Protein AF-A0A7N2MKE9-F1 (afdb_monomer_lite)

InterPro domains:
  IPR026992 Non-haem dioxygenase, N-terminal domain [PF14226] (8-114)
  IPR027443 Isopenicillin N synthase-like superfamily [G3DSA:2.60.120.330] (3-174)
  IPR050295 Plant 2-oxoglutarate-dependent oxidoreductases [PTHR47991] (6-172)

Sequence (174 aa):
MLPLGKNIPVVDLGTHDQTDILRQILEASQEFGMFQVINHGVPSNLINEAMSVFKEFHALSAEDKAIETSKDPNKSCYMYTSTQSYATGKFHFWRDGLLHHCNPLEKYIQFWPEKPPKYRQVVAIYTAELRKVGFRILEFISQGLRVNPDHFKGELGENQTMLVNHHPPCPDQV

Organism: Quercus lobata (NCBI:txid97700)

Radius of gyration: 18.31 Å; chains: 1; bounding box: 48×38×43 Å

Foldseek 3Di:
DPDADPPAQEQEPQDPDLVVNLVSLVVRCVPPVDHHYPPLVQDPVLVVVQVVQLVQLVPDDPVLVQVLQVQDPVNQWHKDAQDPPVVPDPDGDQKIKTKHWQPPPVVTLVSGGCPVVCNSVSVNVVQVSVLVSVLVSQLSVCVVVVHDSCPCVPPNSRTDMDIRIDRPDDPDPD

pLDDT: mean 93.22, std 7.49, range [49.75, 98.62]

Structure (mmCIF, N/CA/C/O backbone):
data_AF-A0A7N2MKE9-F1
#
_entry.id   AF-A0A7N2MKE9-F1
#
loop_
_atom_site.group_PDB
_atom_site.id
_atom_site.type_symbol
_atom_site.label_atom_id
_atom_site.label_alt_id
_atom_site.label_comp_id
_atom_site.label_asym_id
_atom_site.label_entity_id
_atom_site.label_seq_id
_atom_site.pdbx_PDB_ins_code
_atom_site.Cartn_x
_atom_site.Cartn_y
_atom_site.Cartn_z
_atom_site.occupancy
_atom_site.B_iso_or_equiv
_atom_site.auth_seq_id
_atom_site.auth_comp_id
_atom_site.auth_asym_id
_atom_site.auth_atom_id
_atom_site.pdbx_PDB_model_num
ATOM 1 N N . MET A 1 1 ? -6.711 -13.486 0.047 1.00 53.03 1 MET A N 1
ATOM 2 C CA . MET A 1 1 ? -6.393 -13.033 1.419 1.00 53.03 1 MET A CA 1
ATOM 3 C C . MET A 1 1 ? -5.145 -13.752 1.893 1.00 53.03 1 MET A C 1
ATOM 5 O O . MET A 1 1 ? -4.968 -14.911 1.533 1.00 53.03 1 MET A O 1
ATOM 9 N N . LEU A 1 2 ? -4.280 -13.066 2.643 1.00 59.91 2 LEU A N 1
ATOM 10 C CA . LEU A 1 2 ? -3.187 -13.720 3.366 1.00 59.91 2 LEU A CA 1
ATOM 11 C C . LEU A 1 2 ? -3.782 -14.648 4.442 1.00 59.91 2 LEU A C 1
ATOM 13 O O . LEU A 1 2 ? -4.860 -14.342 4.956 1.00 59.91 2 LEU A O 1
ATOM 17 N N . PRO A 1 3 ? -3.134 -15.778 4.770 1.00 75.00 3 PRO A N 1
ATOM 18 C CA . PRO A 1 3 ? -3.601 -16.642 5.845 1.00 75.00 3 PRO A CA 1
ATOM 19 C C . PRO A 1 3 ? -3.556 -15.900 7.185 1.00 75.00 3 PRO A C 1
ATOM 21 O O . PRO A 1 3 ? -2.672 -15.067 7.417 1.00 75.00 3 PRO A O 1
ATOM 24 N N . LEU A 1 4 ? -4.498 -16.222 8.075 1.00 79.69 4 LEU A N 1
ATOM 25 C CA . LEU A 1 4 ? -4.481 -15.664 9.422 1.00 79.69 4 LEU A CA 1
ATOM 26 C C . LEU A 1 4 ? -3.234 -16.154 10.165 1.00 79.69 4 LEU A C 1
ATOM 28 O O . LEU A 1 4 ? -2.906 -17.344 10.143 1.00 79.69 4 LEU A O 1
ATOM 32 N N . GLY A 1 5 ? -2.511 -15.227 10.789 1.00 73.81 5 GLY A N 1
ATOM 33 C CA . GLY A 1 5 ? -1.322 -15.564 11.566 1.00 73.81 5 GLY A CA 1
ATOM 34 C C . GLY A 1 5 ? -1.741 -16.265 12.854 1.00 73.81 5 GLY A C 1
ATOM 35 O O . GLY A 1 5 ? -2.546 -15.718 13.595 1.00 73.81 5 GLY A O 1
ATOM 36 N N . LYS A 1 6 ? -1.183 -17.447 13.159 1.00 74.69 6 LYS A N 1
ATOM 37 C CA . LYS A 1 6 ? -1.596 -18.256 14.328 1.00 74.69 6 LYS A CA 1
ATOM 38 C C . LYS A 1 6 ? -1.508 -17.524 15.680 1.00 74.69 6 LYS A C 1
ATOM 40 O O . LYS A 1 6 ? -2.177 -17.948 16.609 1.00 74.69 6 LYS A O 1
ATOM 45 N N . ASN A 1 7 ? -0.735 -16.437 15.761 1.00 86.25 7 ASN A N 1
ATOM 46 C CA . ASN A 1 7 ? -0.512 -15.648 16.977 1.00 86.25 7 ASN A CA 1
ATOM 47 C C . ASN A 1 7 ? -0.648 -14.130 16.747 1.00 86.25 7 ASN A C 1
ATOM 49 O O . ASN A 1 7 ? -0.130 -13.356 17.543 1.00 86.25 7 ASN A O 1
ATOM 53 N N . ILE A 1 8 ? -1.251 -13.687 15.638 1.00 92.44 8 ILE A N 1
ATOM 54 C CA . ILE A 1 8 ? -1.461 -12.252 15.386 1.00 92.44 8 ILE A CA 1
ATOM 55 C C . ILE A 1 8 ? -2.932 -11.944 15.680 1.00 92.44 8 ILE A C 1
ATOM 57 O O . ILE A 1 8 ? -3.788 -12.629 15.113 1.00 92.44 8 ILE A O 1
ATOM 61 N N . PRO A 1 9 ? -3.248 -10.938 16.517 1.00 95.19 9 PRO A N 1
ATOM 62 C CA . PRO A 1 9 ? -4.629 -10.546 16.767 1.00 95.19 9 PRO A CA 1
ATOM 63 C C . PRO A 1 9 ? -5.366 -10.218 15.469 1.00 95.19 9 PRO A C 1
ATOM 65 O O . PRO A 1 9 ? -4.792 -9.640 14.542 1.00 95.19 9 PRO A O 1
ATOM 68 N N . VAL A 1 10 ? -6.647 -10.572 15.413 1.00 95.62 10 VAL A N 1
ATOM 69 C CA . VAL A 1 10 ? -7.517 -10.302 14.267 1.00 95.62 10 VAL A CA 1
ATOM 70 C C . VAL A 1 10 ? -8.626 -9.367 14.720 1.00 95.62 10 VAL A C 1
ATOM 72 O O . VAL A 1 10 ? -9.372 -9.709 15.630 1.00 95.62 10 VAL A O 1
ATOM 75 N N . VAL A 1 11 ? -8.726 -8.211 14.068 1.00 96.38 11 VAL A N 1
ATOM 76 C CA . VAL A 1 11 ? -9.784 -7.224 14.278 1.00 96.38 11 VAL A CA 1
ATOM 77 C C . VAL A 1 11 ? -10.858 -7.404 13.210 1.00 96.38 11 VAL A C 1
ATOM 79 O O . VAL A 1 11 ? -10.579 -7.295 12.012 1.00 96.38 11 VAL A O 1
ATOM 82 N N . ASP A 1 12 ? -12.095 -7.648 13.630 1.00 95.50 12 ASP A N 1
ATOM 83 C CA . ASP A 1 12 ? -13.246 -7.678 12.726 1.00 95.50 12 ASP A CA 1
ATOM 84 C C . ASP A 1 12 ? -13.876 -6.282 12.602 1.00 95.50 12 ASP A C 1
ATOM 86 O O . ASP A 1 12 ? -14.522 -5.801 13.526 1.00 95.50 12 ASP A O 1
ATOM 90 N N . LEU A 1 13 ? -13.716 -5.618 11.450 1.00 96.19 13 LEU A N 1
ATOM 91 C CA . LEU A 1 13 ? -14.344 -4.312 11.188 1.00 96.19 13 LEU A CA 1
ATOM 92 C C . LEU A 1 13 ? -15.781 -4.414 10.647 1.00 96.19 13 LEU A C 1
ATOM 94 O O . LEU A 1 13 ? -16.420 -3.387 10.402 1.00 96.19 13 LEU A O 1
ATOM 98 N N . GLY A 1 14 ? -16.293 -5.620 10.427 1.00 93.00 14 GLY A N 1
ATOM 99 C CA . GLY A 1 14 ? -17.649 -5.871 9.947 1.00 93.00 14 GLY A CA 1
ATOM 100 C C . GLY A 1 14 ? -18.697 -5.917 11.055 1.00 93.00 14 GLY A C 1
ATOM 101 O O . GLY A 1 14 ? -19.882 -5.792 10.752 1.00 93.00 14 GLY A O 1
ATOM 102 N N . THR A 1 15 ? -18.291 -6.073 12.321 1.00 87.31 15 THR A N 1
ATOM 103 C CA . THR A 1 15 ? -19.232 -6.067 13.451 1.00 87.31 15 THR A CA 1
ATOM 104 C C . THR A 1 15 ? -19.920 -4.707 13.608 1.00 87.31 15 THR A C 1
ATOM 106 O O . THR A 1 15 ? -19.360 -3.649 13.306 1.00 87.31 15 THR A O 1
ATOM 109 N N . HIS A 1 16 ? -21.161 -4.733 14.094 1.00 84.81 16 HIS A N 1
ATOM 110 C CA . HIS A 1 16 ? -21.922 -3.528 14.421 1.00 84.81 16 HIS A CA 1
ATOM 111 C C . HIS A 1 16 ? -21.599 -2.982 15.821 1.00 84.81 16 HIS A C 1
ATOM 113 O O . HIS A 1 16 ? -21.950 -1.841 16.120 1.00 84.81 16 HIS A O 1
ATOM 119 N N . ASP A 1 17 ? -20.915 -3.761 16.665 1.00 93.56 17 ASP A N 1
ATOM 120 C CA . ASP A 1 17 ? -20.511 -3.331 18.002 1.00 93.56 17 ASP A CA 1
ATOM 121 C C . ASP A 1 17 ? -19.209 -2.517 17.949 1.00 93.56 17 ASP A C 1
ATOM 123 O O . ASP A 1 17 ? -18.102 -3.054 17.901 1.00 93.56 17 ASP A O 1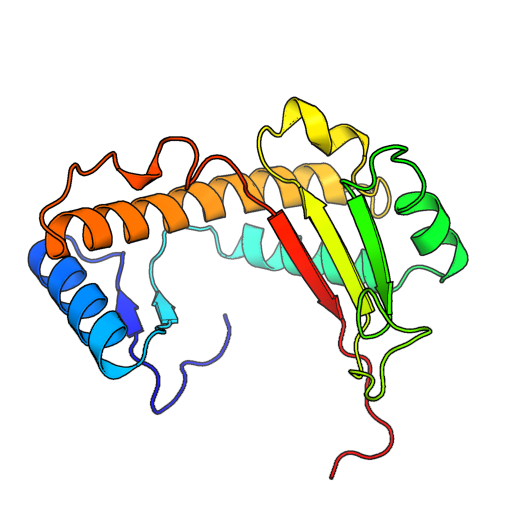
ATOM 127 N N . GLN A 1 18 ? -19.343 -1.190 17.976 1.00 93.38 18 GLN A N 1
ATOM 128 C CA . GLN A 1 18 ? -18.196 -0.280 17.990 1.00 93.38 18 GLN A CA 1
ATOM 129 C C . GLN A 1 18 ? -17.339 -0.401 19.255 1.00 93.38 18 GLN A C 1
ATOM 131 O O . GLN A 1 18 ? -16.142 -0.122 19.195 1.00 93.38 18 GLN A O 1
ATOM 136 N N . THR A 1 19 ? -17.921 -0.808 20.387 1.00 95.19 19 THR A N 1
ATOM 137 C CA . THR A 1 19 ? -17.179 -0.950 21.647 1.00 95.19 19 THR A CA 1
ATOM 138 C C . THR A 1 19 ? -16.272 -2.168 21.584 1.00 95.19 19 THR A C 1
ATOM 140 O O . THR A 1 19 ? -15.122 -2.099 22.018 1.00 95.19 19 THR A O 1
ATOM 143 N N . ASP A 1 20 ? -16.747 -3.254 20.977 1.00 95.25 20 ASP A N 1
ATOM 144 C CA . ASP A 1 20 ? -15.921 -4.436 20.757 1.00 95.25 20 ASP A CA 1
ATOM 145 C C . ASP A 1 20 ? -14.785 -4.171 19.754 1.00 95.25 20 ASP A C 1
ATOM 147 O O . ASP A 1 20 ? -13.642 -4.526 20.036 1.00 95.25 20 ASP A O 1
ATOM 151 N N . ILE A 1 21 ? -15.039 -3.453 18.648 1.00 96.56 21 ILE A N 1
ATOM 152 C CA . ILE A 1 21 ? -13.971 -3.045 17.709 1.00 96.56 21 ILE A CA 1
ATOM 153 C C . ILE A 1 21 ? -12.911 -2.206 18.423 1.00 96.56 21 ILE A C 1
ATOM 155 O O . ILE A 1 21 ? -11.714 -2.461 18.279 1.00 96.56 21 ILE A O 1
ATOM 159 N N . LEU A 1 22 ? -13.348 -1.203 19.192 1.00 96.69 22 LEU A N 1
ATOM 160 C CA . LEU A 1 22 ? -12.450 -0.343 19.955 1.00 96.69 22 LEU A CA 1
ATOM 161 C C . LEU A 1 22 ? -11.583 -1.180 20.900 1.00 96.69 22 LEU A C 1
ATOM 163 O O . LEU A 1 22 ? -10.363 -1.037 20.896 1.00 96.69 22 LEU A O 1
ATOM 167 N N . ARG A 1 23 ? -12.200 -2.085 21.667 1.00 96.44 23 ARG A N 1
ATOM 168 C CA . ARG A 1 23 ? -11.499 -2.982 22.589 1.00 96.44 23 ARG A CA 1
ATOM 169 C C . ARG A 1 23 ? -10.456 -3.838 21.860 1.00 96.44 23 ARG A C 1
ATOM 171 O O . ARG A 1 23 ? -9.297 -3.822 22.264 1.00 96.44 23 ARG A O 1
ATOM 178 N N . GLN A 1 24 ? -10.835 -4.503 20.765 1.00 96.12 24 GLN A N 1
ATOM 179 C CA . GLN A 1 24 ? -9.925 -5.334 19.965 1.00 96.12 24 GLN A CA 1
ATOM 180 C C . GLN A 1 24 ? -8.730 -4.530 19.428 1.00 96.12 24 GLN A C 1
ATOM 182 O O . GLN A 1 24 ? -7.589 -4.984 19.517 1.00 96.12 24 GLN A O 1
ATOM 187 N N . ILE A 1 25 ? -8.972 -3.324 18.894 1.00 97.12 25 ILE A N 1
ATOM 188 C CA . ILE A 1 25 ? -7.905 -2.453 18.379 1.00 97.12 25 ILE A CA 1
ATOM 189 C C . ILE A 1 25 ? -6.958 -2.035 19.505 1.00 97.12 25 ILE A C 1
ATOM 191 O O . ILE A 1 25 ? -5.744 -2.073 19.308 1.00 97.12 25 ILE A O 1
ATOM 195 N N . LEU A 1 26 ? -7.475 -1.637 20.671 1.00 96.25 26 LEU A N 1
ATOM 196 C CA . LEU A 1 26 ? -6.638 -1.165 21.776 1.00 96.25 26 LEU A CA 1
ATOM 197 C C . LEU A 1 26 ? -5.804 -2.283 22.393 1.00 96.25 26 LEU A C 1
ATOM 199 O O . LEU A 1 26 ? -4.603 -2.089 22.562 1.00 96.25 26 LEU A O 1
ATOM 203 N N . GLU A 1 27 ? -6.406 -3.440 22.672 1.00 95.62 27 GLU A N 1
ATOM 204 C CA . GLU A 1 27 ? -5.693 -4.611 23.199 1.00 95.62 27 GLU A CA 1
ATOM 205 C C . GLU A 1 27 ? -4.574 -5.032 22.236 1.00 95.62 27 GLU A C 1
ATOM 207 O O . GLU A 1 27 ? -3.405 -5.087 22.619 1.00 95.62 27 GLU A O 1
ATOM 212 N N . ALA A 1 28 ? -4.892 -5.209 20.949 1.00 96.44 28 ALA A N 1
ATOM 213 C CA . ALA A 1 28 ? -3.898 -5.607 19.959 1.00 96.44 28 ALA A CA 1
ATOM 214 C C . ALA A 1 28 ? -2.792 -4.556 19.759 1.00 96.44 28 ALA A C 1
ATOM 216 O O . ALA A 1 28 ? -1.619 -4.903 19.603 1.00 96.44 28 ALA A O 1
ATOM 217 N N . SER A 1 29 ? -3.140 -3.266 19.784 1.00 96.00 29 SER A N 1
ATOM 218 C CA . SER A 1 29 ? -2.157 -2.184 19.652 1.00 96.00 29 SER A CA 1
ATOM 219 C C . SER A 1 29 ? -1.210 -2.116 20.850 1.00 96.00 29 SER A C 1
ATOM 221 O O . SER A 1 29 ? -0.025 -1.863 20.660 1.00 96.00 29 SER A O 1
ATOM 223 N N . GLN A 1 30 ? -1.709 -2.342 22.069 1.00 94.38 30 GLN A N 1
ATOM 224 C CA . GLN A 1 30 ? -0.906 -2.277 23.293 1.00 94.38 30 GLN A CA 1
ATOM 225 C C . GLN A 1 30 ? -0.018 -3.509 23.477 1.00 94.38 30 GLN A C 1
ATOM 227 O O . GLN A 1 30 ? 1.135 -3.371 23.877 1.00 94.38 30 GLN A O 1
ATOM 232 N N . GLU A 1 31 ? -0.538 -4.701 23.183 1.00 94.12 31 GLU A N 1
ATOM 233 C CA . GLU A 1 31 ? 0.174 -5.956 23.441 1.00 94.12 31 GLU A CA 1
ATOM 234 C C . GLU A 1 31 ? 1.102 -6.369 22.292 1.00 94.12 31 GLU A C 1
ATOM 236 O O . GLU A 1 31 ? 2.196 -6.877 22.536 1.00 94.12 31 GLU A O 1
ATOM 241 N N . PHE A 1 32 ? 0.689 -6.142 21.039 1.00 94.12 32 PHE A N 1
ATOM 242 C CA . PHE A 1 32 ? 1.416 -6.616 19.853 1.00 94.12 32 PHE A CA 1
ATOM 243 C C . PHE A 1 32 ? 1.998 -5.487 19.002 1.00 94.12 32 PHE A C 1
ATOM 245 O O . PHE A 1 32 ? 2.947 -5.716 18.253 1.00 94.12 32 PHE A O 1
ATOM 252 N N . GLY A 1 33 ? 1.412 -4.287 19.046 1.00 93.44 33 GLY A N 1
ATOM 253 C CA . GLY A 1 33 ? 1.755 -3.191 18.132 1.00 93.44 33 GLY A CA 1
ATOM 254 C C . GLY A 1 33 ? 1.357 -3.444 16.669 1.00 93.44 33 GLY A C 1
ATOM 255 O O . GLY A 1 33 ? 1.670 -2.634 15.798 1.00 93.44 33 GLY A O 1
ATOM 256 N N . MET A 1 34 ? 0.674 -4.559 16.380 1.00 94.12 34 MET A N 1
ATOM 257 C CA . MET A 1 34 ? 0.163 -4.922 15.059 1.00 94.12 34 MET A CA 1
ATOM 258 C C . MET A 1 34 ? -1.024 -5.885 15.159 1.00 94.12 34 MET A C 1
ATOM 260 O O . MET A 1 34 ? -1.146 -6.648 16.115 1.00 94.12 34 MET A O 1
ATOM 264 N N . PHE A 1 35 ? -1.870 -5.894 14.133 1.00 96.06 35 PHE A N 1
ATOM 265 C CA . PHE A 1 35 ? -3.004 -6.809 14.008 1.00 96.06 35 PHE A CA 1
ATOM 266 C C . PHE A 1 35 ? -3.377 -7.020 12.540 1.00 96.06 35 PHE A C 1
ATOM 268 O O . PHE A 1 35 ? -3.033 -6.224 11.665 1.00 96.06 35 PHE A O 1
ATOM 275 N N . GLN A 1 36 ? -4.087 -8.110 12.267 1.00 96.06 36 GLN A N 1
ATOM 276 C CA . GLN A 1 36 ? -4.760 -8.346 10.995 1.00 96.06 36 GLN A CA 1
ATOM 277 C C . GLN A 1 36 ? -6.179 -7.789 11.055 1.00 96.06 36 GLN A C 1
ATOM 279 O O . GLN A 1 36 ? -6.769 -7.691 12.126 1.00 96.06 36 GLN A O 1
ATOM 284 N N . VAL A 1 37 ? -6.739 -7.443 9.899 1.00 96.06 37 VAL A N 1
ATOM 285 C CA . VAL A 1 37 ? -8.100 -6.916 9.809 1.00 96.06 37 VAL A CA 1
ATOM 286 C C . VAL A 1 37 ? -8.909 -7.757 8.834 1.00 96.06 37 VAL A C 1
ATOM 288 O O . VAL A 1 37 ? -8.450 -8.026 7.724 1.00 96.06 37 VAL A O 1
ATOM 291 N N . ILE A 1 38 ? -10.121 -8.136 9.231 1.00 96.31 38 ILE A N 1
ATOM 292 C CA . ILE A 1 38 ? -11.110 -8.807 8.378 1.00 96.31 38 ILE A CA 1
ATOM 293 C C . ILE A 1 38 ? -12.368 -7.947 8.243 1.00 96.31 38 ILE A C 1
ATOM 295 O O . ILE A 1 38 ? -12.563 -6.990 8.993 1.00 96.31 38 ILE A O 1
ATOM 299 N N . ASN A 1 39 ? -13.197 -8.256 7.240 1.00 96.25 39 ASN A N 1
ATOM 300 C CA . ASN A 1 39 ? -14.440 -7.530 6.945 1.00 96.25 39 ASN A CA 1
ATOM 301 C C . ASN A 1 39 ? -14.251 -5.997 6.867 1.00 96.25 39 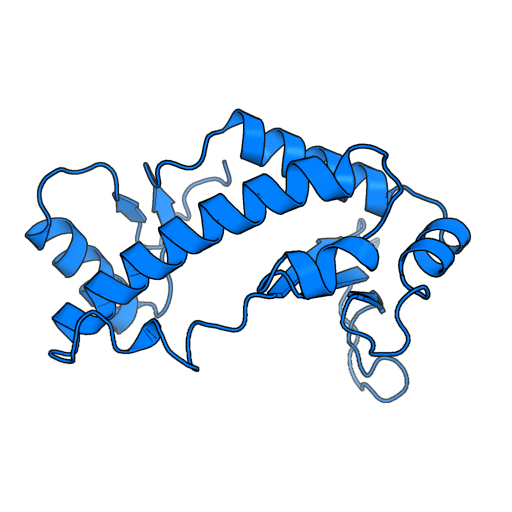ASN A C 1
ATOM 303 O O . ASN A 1 39 ? -15.124 -5.212 7.224 1.00 96.25 39 ASN A O 1
ATOM 307 N N . HIS A 1 40 ? -13.093 -5.558 6.362 1.00 96.38 40 HIS A N 1
ATOM 308 C CA . HIS A 1 40 ? -12.696 -4.148 6.257 1.00 96.38 40 HIS A CA 1
ATOM 309 C C . HIS A 1 40 ? -13.442 -3.368 5.160 1.00 96.38 40 HIS A C 1
ATOM 311 O O . HIS A 1 40 ? -13.257 -2.163 5.035 1.00 96.38 40 HIS A O 1
ATOM 317 N N . GLY A 1 41 ? -14.268 -4.034 4.347 1.00 96.50 41 GLY A N 1
ATOM 318 C CA . GLY A 1 41 ? -15.099 -3.400 3.315 1.00 96.50 41 GLY A CA 1
ATOM 319 C C . GLY A 1 41 ? -14.410 -3.145 1.968 1.00 96.50 41 GLY A C 1
ATOM 320 O O . GLY A 1 41 ? -15.072 -2.719 1.029 1.00 96.50 41 GLY A O 1
ATOM 321 N N . VAL A 1 42 ? -13.115 -3.457 1.829 1.00 97.81 42 VAL A N 1
ATOM 322 C CA . VAL A 1 42 ? -12.410 -3.347 0.535 1.00 97.81 42 VAL A CA 1
ATOM 323 C C . VAL A 1 42 ? -12.792 -4.550 -0.337 1.00 97.81 42 VAL A C 1
ATOM 325 O O . VAL A 1 42 ? -12.588 -5.688 0.103 1.00 97.81 42 VAL A O 1
ATOM 328 N N . PRO A 1 43 ? -13.308 -4.347 -1.564 1.00 97.88 43 PRO A N 1
ATOM 329 C CA . PRO A 1 43 ? -13.732 -5.447 -2.422 1.00 97.88 43 PRO A CA 1
ATOM 330 C C . PRO A 1 43 ? -12.589 -6.416 -2.754 1.00 97.88 43 PRO A C 1
ATOM 332 O O . PRO A 1 43 ? -11.495 -6.011 -3.149 1.00 97.88 43 PRO A O 1
ATOM 335 N N . SER A 1 44 ? -12.844 -7.722 -2.638 1.00 96.81 44 SER A N 1
ATOM 336 C CA . SER A 1 44 ? -11.817 -8.747 -2.890 1.00 96.81 44 SER A CA 1
ATOM 337 C C . SER A 1 44 ? -11.343 -8.776 -4.347 1.00 96.81 44 SER A C 1
ATOM 339 O O . SER A 1 44 ? -10.171 -9.048 -4.601 1.00 96.81 44 SER A O 1
ATOM 341 N N . ASN A 1 45 ? -12.220 -8.466 -5.307 1.00 98.06 45 ASN A N 1
ATOM 342 C CA . ASN A 1 45 ? -11.842 -8.338 -6.716 1.00 98.06 45 ASN A CA 1
ATOM 343 C C . ASN A 1 45 ? -10.856 -7.181 -6.930 1.00 98.06 45 ASN A C 1
ATOM 345 O O . ASN A 1 45 ? -9.855 -7.376 -7.607 1.00 98.06 45 ASN A O 1
ATOM 349 N N . LEU A 1 46 ? -11.072 -6.032 -6.281 1.00 98.62 46 LEU A N 1
ATOM 350 C CA . LEU A 1 46 ? -10.167 -4.885 -6.356 1.00 98.62 46 LEU A CA 1
ATOM 351 C C . LEU A 1 46 ? -8.783 -5.216 -5.782 1.00 98.62 46 LEU A C 1
ATOM 353 O O . LEU A 1 46 ? -7.772 -4.866 -6.385 1.00 98.62 46 LEU A O 1
ATOM 357 N N . ILE A 1 47 ? -8.726 -5.935 -4.654 1.00 98.19 47 ILE A N 1
ATOM 358 C CA . ILE A 1 47 ? -7.457 -6.417 -4.082 1.00 98.19 47 ILE A CA 1
ATOM 359 C C . ILE A 1 47 ? -6.734 -7.323 -5.084 1.00 98.19 47 ILE A C 1
ATOM 361 O O . ILE A 1 47 ? -5.540 -7.155 -5.324 1.00 98.19 47 ILE A O 1
ATOM 365 N N . ASN A 1 48 ? -7.446 -8.276 -5.689 1.00 98.19 48 ASN A N 1
ATOM 366 C CA . ASN A 1 48 ? -6.857 -9.198 -6.659 1.00 98.19 48 ASN A CA 1
ATOM 367 C C . ASN A 1 48 ? -6.360 -8.472 -7.919 1.00 98.19 48 ASN A C 1
ATOM 369 O O . ASN A 1 48 ? -5.268 -8.772 -8.399 1.00 98.19 48 ASN A O 1
ATOM 373 N N . GLU A 1 49 ? -7.121 -7.501 -8.426 1.00 98.38 49 GLU A N 1
ATOM 374 C CA . GLU A 1 49 ? -6.731 -6.670 -9.568 1.00 98.38 49 GLU A CA 1
ATOM 375 C C . GLU A 1 49 ? -5.495 -5.823 -9.251 1.00 98.38 49 GLU A C 1
ATOM 377 O O . GLU A 1 49 ? -4.548 -5.827 -10.037 1.00 98.38 49 GLU A O 1
ATOM 382 N N . ALA A 1 50 ? -5.451 -5.168 -8.084 1.00 98.44 50 ALA A N 1
ATOM 383 C CA . ALA A 1 50 ? -4.288 -4.404 -7.631 1.00 98.44 50 ALA A CA 1
ATOM 384 C C . ALA A 1 50 ? -3.039 -5.296 -7.555 1.00 98.44 50 ALA A C 1
ATOM 386 O O . ALA A 1 50 ? -1.990 -4.971 -8.110 1.00 98.44 50 ALA A O 1
ATOM 387 N N . MET A 1 51 ? -3.168 -6.482 -6.954 1.00 98.12 51 MET A N 1
ATOM 388 C CA . MET A 1 51 ? -2.078 -7.457 -6.903 1.00 98.12 51 MET A CA 1
ATOM 389 C C . MET A 1 51 ? -1.647 -7.946 -8.293 1.00 98.12 51 MET A C 1
ATOM 391 O O . MET A 1 51 ? -0.460 -8.209 -8.485 1.00 98.12 51 MET A O 1
ATOM 395 N N . SER A 1 52 ? -2.567 -8.072 -9.257 1.00 98.31 52 SER A N 1
ATOM 396 C CA . SER A 1 52 ? -2.231 -8.428 -10.645 1.00 98.31 52 SER A CA 1
ATOM 397 C C . SER A 1 52 ? -1.397 -7.337 -11.303 1.00 98.31 52 SER A C 1
ATOM 399 O O . SER A 1 52 ? -0.297 -7.620 -11.772 1.00 98.31 52 SER A O 1
ATOM 401 N N . VAL A 1 53 ? -1.852 -6.080 -11.256 1.00 98.50 53 VAL A N 1
ATOM 402 C CA . VAL A 1 53 ? -1.138 -4.979 -11.923 1.00 98.50 53 VAL A CA 1
ATOM 403 C C . VAL A 1 53 ? 0.238 -4.723 -11.309 1.00 98.50 53 VAL A C 1
ATOM 405 O O . VAL A 1 53 ? 1.176 -4.395 -12.033 1.00 98.50 53 VAL A O 1
ATOM 408 N N . PHE A 1 54 ? 0.406 -4.942 -9.999 1.00 98.25 54 PHE A N 1
ATOM 409 C CA . PHE A 1 54 ? 1.720 -4.901 -9.356 1.00 98.25 54 PHE A CA 1
ATOM 410 C C . PHE A 1 54 ? 2.650 -6.003 -9.876 1.00 98.25 54 PHE A C 1
ATOM 412 O O . PHE A 1 54 ? 3.808 -5.733 -10.193 1.00 98.25 54 PHE A O 1
ATOM 419 N N . LYS A 1 55 ? 2.156 -7.241 -10.008 1.00 97.81 55 LYS A N 1
ATOM 420 C CA . LYS A 1 55 ? 2.942 -8.353 -10.567 1.00 97.81 55 LYS A CA 1
ATOM 421 C C . LYS A 1 55 ? 3.326 -8.097 -12.021 1.00 97.81 55 LYS A C 1
ATOM 423 O O . LYS A 1 55 ? 4.482 -8.29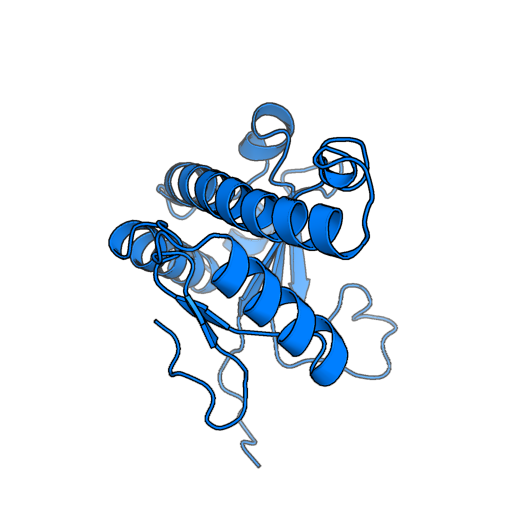3 -12.379 1.00 97.81 55 LYS A O 1
ATOM 428 N N . GLU A 1 56 ? 2.380 -7.633 -12.833 1.00 98.38 56 GLU A N 1
ATOM 429 C CA . GLU A 1 56 ? 2.609 -7.271 -14.235 1.00 98.38 56 GLU A CA 1
ATOM 430 C C . GLU A 1 56 ? 3.673 -6.178 -14.361 1.00 98.38 56 GLU A C 1
ATOM 432 O O . GLU A 1 56 ? 4.587 -6.312 -15.169 1.00 98.38 56 GLU A O 1
ATOM 437 N N . PHE A 1 57 ? 3.612 -5.140 -13.520 1.00 98.31 57 PHE A N 1
ATOM 438 C CA . PHE A 1 57 ? 4.637 -4.101 -13.477 1.00 98.31 57 PHE A CA 1
ATOM 439 C C . PHE A 1 57 ? 6.023 -4.668 -13.135 1.00 98.31 57 PHE A C 1
ATOM 441 O O . PHE A 1 57 ? 6.997 -4.385 -13.829 1.00 98.31 57 PHE A O 1
ATOM 448 N N . HIS A 1 58 ? 6.137 -5.501 -12.097 1.00 97.38 58 HIS A N 1
ATOM 449 C CA . HIS A 1 58 ? 7.432 -6.074 -11.712 1.00 97.38 58 HIS A CA 1
ATOM 450 C C . HIS A 1 58 ? 7.993 -7.072 -12.740 1.00 97.38 58 HIS A C 1
ATOM 452 O O . HIS A 1 58 ? 9.218 -7.220 -12.815 1.00 97.38 58 HIS A O 1
ATOM 458 N N . ALA A 1 59 ? 7.124 -7.685 -13.551 1.00 97.19 59 ALA A N 1
ATOM 459 C CA . ALA A 1 59 ? 7.478 -8.562 -14.666 1.00 97.19 59 ALA A CA 1
ATOM 460 C C . ALA A 1 59 ? 7.949 -7.816 -15.929 1.00 97.19 59 ALA A C 1
ATOM 462 O O . ALA A 1 59 ? 8.469 -8.454 -16.845 1.00 97.19 59 ALA A O 1
ATOM 463 N N . LEU A 1 60 ? 7.796 -6.487 -15.992 1.00 97.94 60 LEU A N 1
ATOM 464 C CA . LEU A 1 60 ? 8.377 -5.682 -17.065 1.00 97.94 60 LEU A CA 1
ATOM 465 C C . LEU A 1 60 ? 9.909 -5.793 -17.078 1.00 97.94 60 LEU A C 1
ATOM 467 O O . LEU A 1 60 ? 10.556 -6.093 -16.064 1.00 97.94 60 LEU A O 1
ATOM 471 N N . SER A 1 61 ? 10.494 -5.489 -18.239 1.00 97.25 61 SER A N 1
ATOM 472 C CA . SER A 1 61 ? 11.943 -5.378 -18.392 1.00 97.25 61 SER A CA 1
ATOM 473 C C . SER A 1 61 ? 12.515 -4.323 -17.432 1.00 97.25 61 SER A C 1
ATOM 475 O O . SER A 1 61 ? 11.819 -3.403 -16.997 1.00 97.25 61 SER A O 1
ATOM 477 N N . ALA A 1 62 ? 13.795 -4.445 -17.073 1.00 95.25 62 ALA A N 1
ATOM 478 C CA . ALA A 1 62 ? 14.451 -3.434 -16.240 1.00 95.25 62 ALA A CA 1
ATOM 479 C C . ALA A 1 62 ? 14.422 -2.041 -16.899 1.00 95.25 62 ALA A C 1
ATOM 481 O O . ALA A 1 62 ? 14.234 -1.045 -16.205 1.00 95.25 62 ALA A O 1
ATOM 482 N N . GLU A 1 63 ? 14.544 -1.987 -18.229 1.00 96.81 63 GLU A N 1
ATOM 483 C CA . GLU A 1 63 ? 14.467 -0.758 -19.021 1.00 96.81 63 GLU A CA 1
ATOM 484 C C . GLU A 1 63 ? 13.077 -0.115 -18.943 1.00 96.81 63 GLU A C 1
ATOM 486 O O . GLU A 1 63 ? 12.967 1.058 -18.593 1.00 96.81 63 GLU A O 1
ATOM 491 N N . ASP A 1 64 ? 12.007 -0.884 -19.167 1.00 97.25 64 ASP A N 1
ATOM 492 C CA . ASP A 1 64 ? 10.638 -0.372 -19.044 1.00 97.25 64 ASP A CA 1
ATOM 493 C C . ASP A 1 64 ? 10.349 0.113 -17.618 1.00 97.25 64 ASP A C 1
ATOM 495 O O . ASP A 1 64 ? 9.782 1.189 -17.437 1.00 97.25 64 ASP A O 1
ATOM 499 N N . LYS A 1 65 ? 10.773 -0.635 -16.588 1.00 96.81 65 LYS A N 1
ATOM 500 C CA . LYS A 1 65 ? 10.605 -0.205 -15.189 1.00 96.81 65 LYS A CA 1
ATOM 501 C C . LYS A 1 65 ? 11.335 1.106 -14.912 1.00 96.81 65 LYS A C 1
ATOM 503 O O . LYS A 1 65 ? 10.781 1.967 -14.230 1.00 96.81 65 LYS A O 1
ATOM 508 N N . ALA A 1 66 ? 12.543 1.283 -15.446 1.00 95.00 66 ALA A N 1
ATOM 509 C CA . ALA A 1 66 ? 13.292 2.526 -15.306 1.00 95.00 66 ALA A CA 1
ATOM 510 C C . ALA A 1 66 ? 12.567 3.696 -15.988 1.00 95.00 66 ALA A C 1
ATOM 512 O O . ALA A 1 66 ? 12.361 4.725 -15.349 1.00 95.00 66 ALA A O 1
ATOM 513 N N . ILE A 1 67 ? 12.095 3.512 -17.227 1.00 96.00 67 ILE A N 1
ATOM 514 C CA . ILE A 1 67 ? 11.332 4.527 -17.974 1.00 96.00 67 ILE A CA 1
ATOM 515 C C . ILE A 1 67 ? 10.065 4.935 -17.215 1.00 96.00 67 ILE A C 1
ATOM 517 O O . ILE A 1 67 ? 9.768 6.121 -17.093 1.00 96.00 67 ILE A O 1
ATOM 521 N N . GLU A 1 68 ? 9.314 3.970 -16.682 1.00 96.06 68 GLU A N 1
ATOM 522 C CA . GLU A 1 68 ? 8.069 4.234 -15.952 1.00 96.06 68 GLU A CA 1
ATOM 523 C C . GLU A 1 68 ? 8.286 4.927 -14.600 1.00 96.06 68 GLU A C 1
ATOM 525 O O . GLU A 1 68 ? 7.363 5.551 -14.081 1.00 96.06 68 GLU A O 1
ATOM 530 N N . THR A 1 69 ? 9.494 4.853 -14.036 1.00 93.94 69 THR A N 1
ATOM 531 C CA . THR A 1 69 ? 9.801 5.373 -12.692 1.00 93.94 69 THR A CA 1
ATOM 532 C C . THR A 1 69 ? 10.773 6.551 -12.682 1.00 93.94 69 THR A C 1
ATOM 534 O O . THR A 1 69 ? 11.084 7.073 -11.615 1.00 93.94 69 THR A O 1
ATOM 537 N N . SER A 1 70 ? 11.215 7.022 -13.852 1.00 93.12 70 SER A N 1
ATOM 538 C CA . SER A 1 70 ? 12.077 8.202 -14.003 1.00 93.12 70 SER A CA 1
ATOM 539 C C . SER A 1 70 ? 11.339 9.458 -14.483 1.00 93.12 70 SER A C 1
ATOM 541 O O . SER A 1 70 ? 11.973 10.483 -14.719 1.00 93.12 70 SER A O 1
ATOM 543 N N . LYS A 1 71 ? 10.013 9.386 -14.668 1.00 90.94 71 LYS A N 1
ATOM 544 C CA . LYS A 1 71 ? 9.182 10.476 -15.221 1.00 90.94 71 LYS A CA 1
ATOM 545 C C . LYS A 1 71 ? 9.045 11.674 -14.274 1.00 90.94 71 LYS A C 1
ATOM 547 O O . LYS A 1 71 ? 8.710 12.769 -14.717 1.00 90.94 71 LYS A O 1
ATOM 552 N N . ASP A 1 72 ? 9.269 11.467 -12.979 1.00 91.81 72 ASP A N 1
ATOM 553 C CA . ASP A 1 72 ? 9.004 12.466 -11.950 1.00 91.81 72 ASP A CA 1
ATOM 554 C C . ASP A 1 72 ? 10.269 13.220 -11.508 1.00 91.81 72 ASP A C 1
ATOM 556 O O . ASP A 1 72 ? 11.131 12.636 -10.840 1.00 91.81 72 ASP A O 1
ATOM 560 N N . PRO A 1 73 ? 10.371 14.534 -11.778 1.00 89.69 73 PRO A N 1
ATOM 561 C CA . PRO A 1 73 ? 11.509 15.334 -11.332 1.00 89.69 73 PRO A CA 1
ATOM 562 C C . PRO A 1 73 ? 11.599 15.459 -9.802 1.00 89.69 73 PRO A C 1
ATOM 564 O O . PRO A 1 73 ? 12.682 15.699 -9.273 1.00 89.69 73 PRO A O 1
ATOM 567 N N . ASN A 1 74 ? 10.489 15.276 -9.079 1.00 92.38 74 ASN A N 1
ATOM 568 C CA . ASN A 1 74 ? 10.417 15.427 -7.625 1.00 92.38 74 ASN A CA 1
ATOM 569 C C . ASN A 1 74 ? 10.591 14.106 -6.866 1.00 92.38 74 ASN A C 1
ATOM 571 O O . ASN A 1 74 ? 10.541 14.109 -5.636 1.00 92.38 74 ASN A O 1
ATOM 575 N N . LYS A 1 75 ? 10.780 12.981 -7.573 1.00 92.19 75 LYS A N 1
ATOM 576 C CA . LYS A 1 75 ? 10.925 11.640 -6.979 1.00 92.19 75 LYS A CA 1
ATOM 577 C C . LYS A 1 75 ? 9.793 11.281 -6.001 1.00 92.19 75 LYS A C 1
ATOM 579 O O . LYS A 1 75 ? 10.024 10.640 -4.980 1.00 92.19 75 LYS A O 1
ATOM 584 N N . SER A 1 76 ? 8.561 11.676 -6.309 1.00 94.88 76 SER A N 1
ATOM 585 C CA . SER A 1 76 ? 7.351 11.199 -5.629 1.00 94.88 76 SER A CA 1
ATOM 586 C C . SER A 1 76 ? 6.873 9.842 -6.153 1.00 94.88 76 SER A C 1
ATOM 588 O O . SER A 1 76 ? 6.058 9.205 -5.494 1.00 94.88 76 SER A O 1
ATOM 590 N N . CYS A 1 77 ? 7.400 9.381 -7.293 1.00 97.00 77 CYS A N 1
ATOM 591 C CA . CYS A 1 77 ? 7.307 8.011 -7.793 1.00 97.00 77 CYS A CA 1
ATOM 592 C C . CYS A 1 77 ? 8.691 7.550 -8.269 1.00 97.00 77 CYS A C 1
ATOM 594 O O . CYS A 1 77 ? 9.287 8.206 -9.120 1.00 97.00 77 CYS A O 1
ATOM 596 N N . TYR A 1 78 ? 9.222 6.465 -7.704 1.00 96.00 78 TYR A N 1
ATOM 597 C CA . TYR A 1 78 ? 10.526 5.912 -8.083 1.00 96.00 78 TYR A CA 1
ATOM 598 C C . TYR A 1 78 ? 10.668 4.444 -7.667 1.00 96.00 78 TYR A C 1
ATOM 600 O O . TYR A 1 78 ? 9.943 3.943 -6.803 1.00 96.00 78 TYR A O 1
ATOM 608 N N . MET A 1 79 ? 11.645 3.758 -8.262 1.00 95.25 79 MET A N 1
ATOM 609 C CA . MET A 1 79 ? 12.036 2.398 -7.894 1.00 95.25 79 MET A CA 1
ATOM 610 C C . MET A 1 79 ? 13.433 2.368 -7.268 1.00 95.25 79 MET A C 1
ATOM 612 O O . MET A 1 79 ? 14.293 3.189 -7.587 1.00 95.25 79 MET A O 1
ATOM 616 N N . TYR A 1 80 ? 13.664 1.404 -6.379 1.00 93.88 80 TYR A N 1
ATOM 617 C CA . TYR A 1 80 ? 14.983 1.081 -5.841 1.00 93.88 80 TYR A CA 1
ATOM 618 C C . TYR A 1 80 ? 15.119 -0.423 -5.577 1.00 93.88 80 TYR A C 1
ATOM 620 O O . TYR A 1 80 ? 14.142 -1.101 -5.257 1.00 93.88 80 TYR A O 1
ATOM 628 N N . THR A 1 81 ? 16.347 -0.933 -5.653 1.00 93.38 81 THR A N 1
ATOM 629 C CA . THR A 1 81 ? 16.683 -2.316 -5.284 1.00 93.38 81 THR A CA 1
ATOM 630 C C . THR A 1 81 ? 17.204 -2.355 -3.855 1.00 93.38 81 THR A C 1
ATOM 632 O O . THR A 1 81 ? 18.014 -1.522 -3.452 1.00 93.38 81 THR A O 1
ATOM 635 N N . SER A 1 82 ? 16.754 -3.341 -3.080 1.00 92.62 82 SER A N 1
ATOM 636 C CA . SER A 1 82 ? 17.067 -3.552 -1.666 1.00 92.62 82 SER A CA 1
ATOM 637 C C . SER A 1 82 ? 16.628 -2.390 -0.759 1.00 92.62 82 SER A C 1
ATOM 639 O O . SER A 1 82 ? 15.601 -2.476 -0.080 1.00 92.62 82 SER A O 1
ATOM 641 N N . THR A 1 83 ? 17.389 -1.293 -0.753 1.00 89.69 83 THR A N 1
ATOM 642 C CA . THR A 1 83 ? 17.187 -0.090 0.061 1.00 89.69 83 THR A CA 1
ATOM 643 C C . THR A 1 83 ? 17.457 1.147 -0.788 1.00 89.69 83 THR A C 1
ATOM 645 O O . THR A 1 83 ? 18.173 1.090 -1.784 1.00 89.69 83 THR A O 1
ATOM 648 N N . GLN A 1 84 ? 16.941 2.302 -0.364 1.00 85.50 84 GLN A N 1
ATOM 649 C CA . GLN A 1 84 ? 17.233 3.575 -1.037 1.00 85.50 84 GLN A CA 1
ATOM 650 C C . GLN A 1 84 ? 18.727 3.947 -0.983 1.00 85.50 84 GLN A C 1
ATOM 652 O O . GLN A 1 84 ? 19.206 4.727 -1.800 1.00 85.50 84 GLN A O 1
ATOM 657 N N . SER A 1 85 ? 19.475 3.370 -0.040 1.00 87.75 85 SER A N 1
ATOM 658 C CA . SER A 1 85 ? 20.906 3.605 0.163 1.00 87.75 85 SER A CA 1
ATOM 659 C C . SER A 1 85 ? 21.756 2.424 -0.307 1.00 87.75 85 SER A C 1
ATOM 661 O O . SER A 1 85 ? 22.772 2.125 0.313 1.00 87.75 85 SER A O 1
ATOM 663 N N . TYR A 1 86 ? 21.352 1.735 -1.381 1.00 88.69 86 TYR A N 1
ATOM 664 C CA . TYR A 1 86 ? 22.041 0.536 -1.874 1.00 88.69 86 TYR A CA 1
ATOM 665 C C . TYR A 1 86 ? 23.563 0.719 -1.984 1.00 88.69 86 TYR A C 1
ATOM 667 O O . TYR A 1 86 ? 24.313 -0.089 -1.457 1.00 88.69 86 TYR A O 1
ATOM 675 N N . ALA A 1 87 ? 24.027 1.822 -2.579 1.00 88.31 87 ALA A N 1
ATOM 676 C CA . ALA A 1 87 ? 25.454 2.057 -2.821 1.00 88.31 87 ALA A CA 1
ATOM 677 C C . ALA A 1 87 ? 26.311 2.212 -1.548 1.00 88.31 87 ALA A C 1
ATOM 679 O O . ALA A 1 87 ? 27.520 2.008 -1.601 1.00 88.31 87 ALA A O 1
ATOM 680 N N . THR A 1 88 ? 25.715 2.599 -0.418 1.00 91.69 88 THR A N 1
ATOM 681 C CA . THR A 1 88 ? 26.433 2.865 0.843 1.00 91.69 88 THR A CA 1
ATOM 682 C C . THR A 1 88 ? 26.026 1.922 1.975 1.00 91.69 88 THR A C 1
ATOM 684 O O . THR A 1 88 ? 26.596 1.970 3.067 1.00 91.69 88 THR A O 1
ATOM 687 N N . GLY A 1 89 ? 25.031 1.067 1.736 1.00 87.12 89 GLY A N 1
ATOM 688 C CA . GLY A 1 89 ? 24.483 0.151 2.722 1.00 87.12 89 GLY A CA 1
ATOM 689 C C . GLY A 1 89 ? 25.426 -1.014 3.008 1.00 87.12 89 GLY A C 1
ATOM 690 O O . GLY A 1 89 ? 25.956 -1.633 2.095 1.00 87.12 89 GLY A O 1
ATOM 691 N N . LYS A 1 90 ? 25.587 -1.355 4.292 1.00 91.31 90 LYS A N 1
ATOM 692 C CA . LYS A 1 90 ? 26.334 -2.554 4.720 1.00 91.31 90 LYS A CA 1
ATOM 693 C C . LYS A 1 90 ? 25.582 -3.864 4.468 1.00 91.31 90 LYS A C 1
ATOM 695 O O . LYS A 1 90 ? 26.201 -4.918 4.420 1.00 91.31 90 LYS A O 1
ATOM 700 N N . PHE A 1 91 ? 24.257 -3.793 4.363 1.00 88.81 91 PHE A N 1
ATOM 701 C CA . PHE A 1 91 ? 23.374 -4.938 4.171 1.00 88.81 91 PHE A CA 1
ATOM 702 C C . PHE A 1 91 ? 22.383 -4.639 3.053 1.00 88.81 91 PHE A C 1
ATOM 704 O O . PHE A 1 91 ? 21.929 -3.498 2.907 1.00 88.81 91 PHE A O 1
ATOM 711 N N . HIS A 1 92 ? 22.028 -5.679 2.301 1.00 91.50 92 HIS A N 1
ATOM 712 C CA . HIS A 1 92 ? 21.070 -5.588 1.210 1.00 91.50 92 HIS A CA 1
ATOM 713 C C . HIS A 1 92 ? 19.907 -6.553 1.429 1.00 91.50 92 HIS A C 1
ATOM 715 O O . HIS A 1 92 ? 20.104 -7.706 1.804 1.00 91.50 92 HIS A O 1
ATOM 721 N N . PHE A 1 93 ? 18.690 -6.071 1.197 1.00 91.88 93 PHE A N 1
ATOM 722 C CA . PHE A 1 93 ? 17.488 -6.894 1.228 1.00 91.88 93 PHE A CA 1
ATOM 723 C C . PHE A 1 93 ? 17.251 -7.536 -0.135 1.00 91.88 93 PHE A C 1
ATOM 725 O O . PHE A 1 93 ? 17.379 -6.882 -1.168 1.00 91.88 93 PHE A O 1
ATOM 732 N N . TRP A 1 94 ? 16.815 -8.793 -0.140 1.00 94.31 94 TRP A N 1
ATOM 733 C CA . TRP A 1 94 ? 16.433 -9.499 -1.362 1.00 94.31 94 TRP A CA 1
ATOM 734 C C . TRP A 1 94 ? 15.045 -9.052 -1.849 1.00 94.31 94 TRP A C 1
ATOM 736 O O . TRP A 1 94 ? 14.037 -9.741 -1.661 1.00 94.31 94 TRP A O 1
ATOM 746 N N . ARG A 1 95 ? 14.973 -7.824 -2.378 1.00 94.88 95 ARG A N 1
ATOM 747 C CA . ARG A 1 95 ? 13.742 -7.216 -2.893 1.00 94.88 95 ARG A CA 1
ATOM 748 C C . ARG A 1 95 ? 14.005 -6.063 -3.857 1.00 94.88 95 ARG A C 1
ATOM 750 O O . ARG A 1 95 ? 15.011 -5.374 -3.723 1.00 94.88 95 ARG A O 1
ATOM 757 N N . ASP A 1 96 ? 13.017 -5.760 -4.685 1.00 95.75 96 ASP A N 1
ATOM 758 C CA . ASP A 1 96 ? 12.854 -4.462 -5.343 1.00 95.75 96 ASP A CA 1
ATOM 759 C C . ASP A 1 96 ? 11.642 -3.734 -4.756 1.00 95.75 96 ASP A C 1
ATOM 761 O O . ASP A 1 96 ? 10.649 -4.367 -4.389 1.00 95.75 96 ASP A O 1
ATOM 765 N N . GLY A 1 97 ? 11.710 -2.408 -4.666 1.00 96.19 97 GLY A N 1
ATOM 766 C CA . GLY A 1 97 ? 10.627 -1.562 -4.175 1.00 96.19 97 GLY A CA 1
ATOM 767 C C . GLY A 1 97 ? 10.218 -0.521 -5.208 1.00 96.19 97 GLY A C 1
ATOM 768 O O . GLY A 1 97 ? 11.050 0.281 -5.621 1.00 96.19 97 GLY A O 1
ATOM 769 N N . LEU A 1 98 ? 8.938 -0.500 -5.585 1.00 97.44 98 LEU A N 1
ATOM 770 C CA . LEU A 1 98 ? 8.303 0.654 -6.224 1.00 97.44 98 LEU A CA 1
ATOM 771 C C . LEU A 1 98 ? 7.616 1.48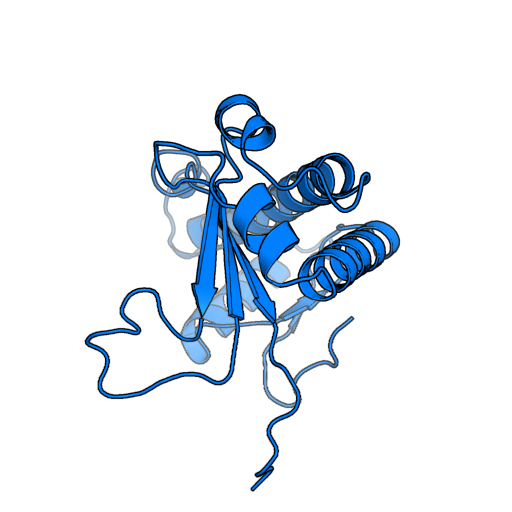5 -5.140 1.00 97.44 98 LEU A C 1
ATOM 773 O O . LEU A 1 98 ? 6.756 0.972 -4.425 1.00 97.44 98 LEU A O 1
ATOM 777 N N . LEU A 1 99 ? 7.972 2.760 -5.028 1.00 97.25 99 LEU A N 1
ATOM 778 C CA . LEU A 1 99 ? 7.348 3.691 -4.096 1.00 97.25 99 LEU A CA 1
ATOM 779 C C . LEU A 1 99 ? 6.661 4.809 -4.868 1.00 97.25 99 LEU A C 1
ATOM 781 O O . LEU A 1 99 ? 7.281 5.411 -5.743 1.00 97.25 99 LEU A O 1
ATOM 785 N N . HIS A 1 100 ? 5.412 5.119 -4.518 1.00 97.56 100 HIS A N 1
ATOM 786 C CA . HIS A 1 100 ? 4.750 6.318 -5.023 1.00 97.56 100 HIS A CA 1
ATOM 787 C C . HIS A 1 100 ? 3.798 6.971 -4.016 1.00 97.56 100 HIS A C 1
ATOM 789 O O . HIS A 1 100 ? 3.107 6.304 -3.241 1.00 97.56 100 HIS A O 1
ATOM 795 N N . HIS A 1 101 ? 3.734 8.300 -4.041 1.00 97.12 101 HIS A N 1
ATOM 796 C CA . HIS A 1 101 ? 2.766 9.070 -3.263 1.00 97.12 101 HIS A CA 1
ATOM 797 C C . HIS A 1 101 ? 1.355 8.890 -3.838 1.00 97.12 101 HIS A C 1
ATOM 799 O O . HIS A 1 101 ? 1.172 8.784 -5.051 1.00 97.12 101 HIS A O 1
ATOM 805 N N . CYS A 1 102 ? 0.362 8.829 -2.952 1.00 97.00 102 CYS A N 1
ATOM 806 C CA . CYS A 1 102 ? -1.023 8.479 -3.268 1.00 97.00 102 CYS A CA 1
ATOM 807 C C . CYS A 1 102 ? -2.040 9.582 -2.963 1.00 97.00 102 CYS A C 1
ATOM 809 O O . CYS A 1 102 ? -3.119 9.581 -3.547 1.00 97.00 102 CYS A O 1
ATOM 811 N N . ASN A 1 103 ? -1.705 10.523 -2.076 1.00 94.81 103 ASN A N 1
ATOM 812 C CA . ASN A 1 103 ? -2.595 11.611 -1.678 1.00 94.81 103 ASN A CA 1
ATOM 813 C C . ASN A 1 103 ? -1.828 12.941 -1.555 1.00 94.81 103 ASN A C 1
ATOM 815 O O . ASN A 1 103 ? -0.778 12.933 -0.909 1.00 94.81 103 ASN A O 1
ATOM 819 N N . PRO A 1 104 ? -2.338 14.063 -2.106 1.00 94.44 104 PRO A N 1
ATOM 820 C CA . PRO A 1 104 ? -3.538 14.166 -2.951 1.00 94.44 104 PRO A CA 1
ATOM 821 C C . PRO A 1 104 ? -3.345 13.518 -4.334 1.00 94.44 104 PRO A C 1
ATOM 823 O O . PRO A 1 104 ? -2.297 13.673 -4.963 1.00 94.44 104 PRO A O 1
ATOM 826 N N . LEU A 1 105 ? -4.341 12.761 -4.799 1.00 95.56 105 LEU A N 1
ATOM 827 C CA . LEU A 1 105 ? -4.229 11.887 -5.974 1.00 95.56 105 LEU A CA 1
ATOM 828 C C . LEU A 1 105 ? -3.880 12.664 -7.251 1.00 95.56 105 LEU A C 1
ATOM 830 O O . LEU A 1 105 ? -2.993 12.267 -8.006 1.00 95.56 105 LEU A O 1
ATOM 834 N N . GLU A 1 106 ? -4.547 13.791 -7.469 1.00 95.25 106 GLU A N 1
ATOM 835 C CA . GLU A 1 106 ? -4.417 14.667 -8.633 1.00 95.25 106 GLU A CA 1
ATOM 836 C C . GLU A 1 106 ? -3.000 15.218 -8.818 1.00 95.25 106 GLU A C 1
ATOM 838 O O . GLU A 1 106 ? -2.571 15.469 -9.943 1.00 95.25 106 GLU A O 1
ATOM 843 N N . LYS A 1 107 ? -2.239 15.348 -7.728 1.00 94.94 107 LYS A N 1
ATOM 844 C CA . LYS A 1 107 ? -0.851 15.811 -7.769 1.00 94.94 107 LYS A CA 1
ATOM 845 C C . LYS A 1 107 ? 0.096 14.729 -8.286 1.00 94.94 107 LYS A C 1
ATOM 847 O O . LYS A 1 107 ? 1.085 15.050 -8.948 1.00 94.94 107 LYS A O 1
ATOM 852 N N . TYR A 1 108 ? -0.197 13.464 -7.981 1.00 96.44 108 TYR A N 1
ATOM 853 C CA . TYR A 1 108 ? 0.760 12.364 -8.110 1.00 96.44 108 TYR A CA 1
ATOM 854 C C . TYR A 1 108 ? 0.439 11.370 -9.223 1.00 96.44 108 TYR A C 1
ATOM 856 O O . TYR A 1 108 ? 1.364 10.799 -9.795 1.00 96.44 108 TYR A O 1
ATOM 864 N N . ILE A 1 109 ? -0.834 11.178 -9.577 1.00 97.06 109 ILE A N 1
ATOM 865 C CA . ILE A 1 109 ? -1.258 10.117 -10.506 1.00 97.06 109 ILE A CA 1
ATOM 866 C C . ILE A 1 109 ? -0.583 10.205 -11.884 1.00 97.06 109 ILE A C 1
ATOM 868 O O . ILE A 1 109 ? -0.298 9.181 -12.501 1.00 97.06 109 ILE A O 1
ATOM 872 N N . GLN A 1 110 ? -0.261 11.418 -12.342 1.00 96.19 110 GLN A N 1
ATOM 873 C CA . GLN A 1 110 ? 0.453 11.675 -13.599 1.00 96.19 110 GLN A CA 1
ATOM 874 C C . GLN A 1 110 ? 1.890 11.126 -13.629 1.00 96.19 110 GLN A C 1
ATOM 876 O O . GLN A 1 110 ? 2.456 10.954 -14.706 1.00 96.19 110 GLN A O 1
ATOM 881 N N . PHE A 1 111 ? 2.478 10.847 -12.463 1.00 97.06 111 PHE A N 1
ATOM 882 C CA . PHE A 1 111 ? 3.839 10.329 -12.316 1.00 97.06 111 PHE A CA 1
ATOM 883 C C . PHE A 1 111 ? 3.892 8.819 -12.079 1.00 97.06 111 PHE A C 1
ATOM 885 O O . PHE A 1 111 ? 4.969 8.230 -12.110 1.00 97.06 111 PHE A O 1
ATOM 892 N N . TRP A 1 112 ? 2.750 8.178 -11.830 1.00 97.69 112 TRP A N 1
ATOM 893 C CA . TRP A 1 112 ? 2.688 6.730 -11.633 1.00 97.69 112 TRP A CA 1
ATOM 894 C C . TRP A 1 112 ? 2.917 5.978 -12.953 1.00 97.69 112 TRP A C 1
ATOM 896 O O . TRP A 1 112 ? 2.671 6.559 -14.015 1.00 97.69 112 TRP A O 1
ATOM 906 N N . PRO A 1 113 ? 3.285 4.685 -12.912 1.00 97.88 113 PRO A N 1
ATOM 907 C CA . PRO A 1 113 ? 3.419 3.861 -14.109 1.00 97.88 113 PRO A CA 1
ATOM 908 C C . PRO A 1 113 ? 2.174 3.872 -15.009 1.00 97.88 113 PRO A C 1
ATOM 9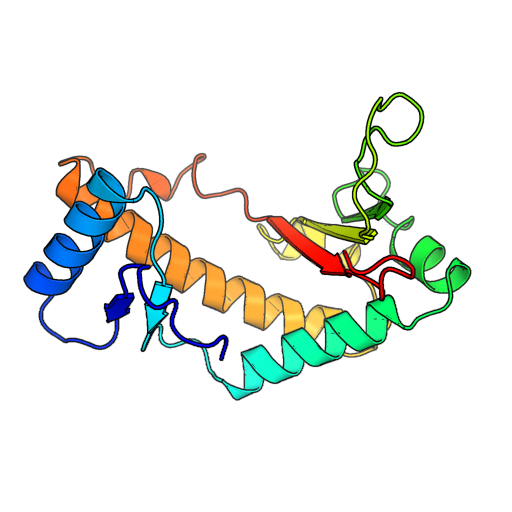10 O O . PRO A 1 113 ? 1.043 3.745 -14.540 1.00 97.88 113 PRO A O 1
ATOM 913 N N . GLU A 1 114 ? 2.391 4.004 -16.315 1.00 96.75 114 GLU A N 1
ATOM 914 C CA . GLU A 1 114 ? 1.400 3.841 -17.390 1.00 96.75 114 GLU A CA 1
ATOM 915 C C . GLU A 1 114 ? 1.357 2.406 -17.905 1.00 96.75 114 GLU A C 1
ATOM 917 O O . GLU A 1 114 ? 0.348 1.972 -18.458 1.00 96.75 114 GLU A O 1
ATOM 922 N N . LYS A 1 115 ? 2.449 1.662 -17.709 1.00 96.81 115 LYS A N 1
ATOM 923 C CA . LYS A 1 115 ? 2.511 0.221 -17.933 1.00 96.81 115 LYS A CA 1
ATOM 924 C C . LYS A 1 115 ? 2.476 -0.495 -16.579 1.00 96.81 115 LYS A C 1
ATOM 926 O O . LYS A 1 115 ? 3.252 -0.125 -15.702 1.00 96.81 115 LYS A O 1
ATOM 931 N N . PRO A 1 116 ? 1.638 -1.528 -16.400 1.00 97.81 116 PRO A N 1
ATOM 932 C CA . PRO A 1 116 ? 0.602 -1.994 -17.328 1.00 97.81 116 PRO A CA 1
ATOM 933 C C . PRO A 1 116 ? -0.535 -0.960 -17.510 1.00 97.81 116 PRO A C 1
ATOM 935 O O . PRO A 1 116 ? -0.777 -0.173 -16.597 1.00 97.81 116 PRO A O 1
ATOM 938 N N . PRO A 1 117 ? -1.297 -0.986 -18.628 1.00 96.94 117 PRO A N 1
ATOM 939 C CA . PRO A 1 117 ? -2.308 0.036 -18.957 1.00 96.94 117 PRO A CA 1
ATOM 940 C C . PRO A 1 117 ? -3.361 0.315 -17.873 1.00 96.94 117 PRO A C 1
ATOM 942 O O . PRO A 1 117 ? -3.915 1.409 -17.803 1.00 96.94 117 PRO A O 1
ATOM 945 N N . LYS A 1 118 ? -3.652 -0.672 -17.015 1.00 97.56 118 LYS A N 1
ATOM 946 C CA . LYS A 1 118 ? -4.628 -0.554 -15.921 1.00 97.56 118 LYS A CA 1
ATOM 947 C C . LYS A 1 118 ? -4.039 -0.034 -14.607 1.00 97.56 118 LYS A C 1
ATOM 949 O O . LYS A 1 118 ? -4.807 0.188 -13.672 1.00 97.56 118 LYS A O 1
ATOM 954 N N . TYR A 1 119 ? -2.719 0.163 -14.519 1.00 98.44 119 TYR A N 1
ATOM 955 C CA . TYR A 1 119 ? -2.025 0.475 -13.267 1.00 98.44 119 TYR A CA 1
ATOM 956 C C . TYR A 1 119 ? -2.653 1.680 -12.561 1.00 98.44 119 TYR A C 1
ATOM 958 O O . TYR A 1 119 ? -3.175 1.542 -11.458 1.00 98.44 119 TYR A O 1
ATOM 966 N N . ARG A 1 120 ? -2.690 2.848 -13.218 1.00 98.00 120 ARG A N 1
ATOM 967 C CA . ARG A 1 120 ? -3.206 4.086 -12.606 1.00 98.00 120 ARG A CA 1
ATOM 968 C C . ARG A 1 120 ? -4.651 3.955 -12.134 1.00 98.00 120 ARG A C 1
ATOM 970 O O . ARG A 1 120 ? -4.956 4.337 -11.011 1.00 98.00 120 ARG A O 1
ATOM 977 N N . GLN A 1 121 ? -5.524 3.393 -12.970 1.00 98.25 121 GLN A N 1
ATOM 978 C CA . GLN A 1 121 ? -6.948 3.257 -12.663 1.00 98.25 121 GLN A CA 1
ATOM 979 C C . GLN A 1 121 ? -7.182 2.346 -11.453 1.00 98.25 121 GLN A C 1
ATOM 981 O O . GLN A 1 121 ? -7.853 2.742 -10.503 1.00 98.25 121 GLN A O 1
ATOM 986 N N . VAL A 1 122 ? -6.626 1.132 -11.485 1.00 98.62 122 VAL A N 1
ATOM 987 C CA . VAL A 1 122 ? -6.837 0.130 -10.432 1.00 98.62 122 VAL A CA 1
ATOM 988 C C . VAL A 1 122 ? -6.211 0.596 -9.121 1.00 98.62 122 VAL A C 1
ATOM 990 O O . VAL A 1 122 ? -6.859 0.553 -8.075 1.00 98.62 122 VAL A O 1
ATOM 993 N N . VAL A 1 123 ? -4.971 1.092 -9.174 1.00 98.50 123 VAL A N 1
ATOM 994 C CA . VAL A 1 123 ? -4.237 1.512 -7.977 1.00 98.50 123 VAL A CA 1
ATOM 995 C C . VAL A 1 123 ? -4.880 2.741 -7.339 1.00 98.50 123 VAL A C 1
ATOM 997 O O . VAL A 1 123 ? -4.968 2.773 -6.119 1.00 98.50 123 VAL A O 1
ATOM 1000 N N . ALA A 1 124 ? -5.415 3.692 -8.115 1.00 98.44 124 ALA A N 1
ATOM 1001 C CA . ALA A 1 124 ? -6.092 4.870 -7.566 1.00 98.44 124 ALA A CA 1
ATOM 1002 C C . ALA A 1 124 ? -7.341 4.501 -6.748 1.00 98.44 124 ALA A C 1
ATOM 1004 O O . ALA A 1 124 ? -7.522 4.990 -5.629 1.00 98.44 124 ALA A O 1
ATOM 1005 N N . ILE A 1 125 ? -8.179 3.602 -7.278 1.00 98.56 125 ILE A N 1
ATOM 1006 C CA . ILE A 1 125 ? -9.369 3.106 -6.570 1.00 98.56 125 ILE A CA 1
ATOM 1007 C C . ILE A 1 125 ? -8.933 2.335 -5.318 1.00 98.56 125 ILE A C 1
ATOM 1009 O O . ILE A 1 125 ? -9.453 2.564 -4.227 1.00 98.56 125 ILE A O 1
ATOM 1013 N N . TYR A 1 126 ? -7.927 1.468 -5.452 1.00 98.56 126 TYR A N 1
ATOM 1014 C CA . TYR A 1 126 ? -7.404 0.679 -4.341 1.00 98.56 126 TYR A CA 1
ATOM 1015 C C . TYR A 1 126 ? -6.841 1.545 -3.206 1.00 98.56 126 TYR A C 1
ATOM 1017 O O . TYR A 1 126 ? -7.192 1.340 -2.044 1.00 98.56 126 TYR A O 1
ATOM 1025 N N . THR A 1 127 ? -6.028 2.560 -3.516 1.00 97.69 127 THR A N 1
ATOM 1026 C CA . THR A 1 127 ? -5.464 3.473 -2.511 1.00 97.69 127 THR A CA 1
ATOM 1027 C C . THR A 1 127 ? -6.541 4.288 -1.806 1.00 97.69 127 THR A C 1
ATOM 1029 O O . THR A 1 127 ? -6.423 4.518 -0.602 1.00 97.69 127 THR A O 1
ATOM 1032 N N . ALA A 1 128 ? -7.603 4.678 -2.518 1.00 97.38 128 ALA A N 1
ATOM 1033 C CA . ALA A 1 128 ? -8.727 5.402 -1.935 1.00 97.38 128 ALA A CA 1
ATOM 1034 C C . ALA A 1 128 ? -9.514 4.530 -0.941 1.00 97.38 128 ALA A C 1
ATOM 1036 O O . ALA A 1 128 ? -9.814 4.981 0.164 1.00 97.38 128 ALA A O 1
ATOM 1037 N N . GLU A 1 129 ? -9.795 3.269 -1.284 1.00 98.25 129 GLU A N 1
ATOM 1038 C CA . GLU A 1 129 ? -10.454 2.328 -0.367 1.00 98.25 129 GLU A CA 1
ATOM 1039 C C . GLU A 1 129 ? -9.579 2.005 0.854 1.00 98.25 129 GLU A C 1
ATOM 1041 O O . GLU A 1 129 ? -10.057 2.034 1.988 1.00 98.25 129 GLU A O 1
ATOM 1046 N N . LEU A 1 130 ? -8.270 1.797 0.663 1.00 96.88 130 LEU A N 1
ATOM 1047 C CA . LEU A 1 130 ? -7.338 1.609 1.780 1.00 96.88 130 LEU A CA 1
ATOM 1048 C C . LEU A 1 130 ? -7.270 2.831 2.702 1.00 96.88 130 LEU A C 1
ATOM 1050 O O . LEU A 1 130 ? -7.176 2.673 3.919 1.00 96.88 130 LEU A O 1
ATOM 1054 N N . ARG A 1 131 ? -7.344 4.046 2.147 1.00 95.81 131 ARG A N 1
ATOM 1055 C CA . ARG A 1 131 ? -7.353 5.288 2.930 1.00 95.81 131 ARG A CA 1
ATOM 1056 C C . ARG A 1 131 ? -8.571 5.353 3.853 1.00 95.81 131 ARG A C 1
ATOM 1058 O O . ARG A 1 131 ? -8.418 5.727 5.013 1.00 95.81 131 ARG A O 1
ATOM 1065 N N . LYS A 1 132 ? -9.750 4.927 3.384 1.00 96.00 132 LYS A N 1
ATOM 1066 C CA . LYS A 1 132 ? -10.966 4.835 4.216 1.00 96.00 132 LYS A CA 1
ATOM 1067 C C . LYS A 1 132 ? -10.782 3.859 5.380 1.00 96.00 132 LYS A C 1
ATOM 1069 O O . LYS A 1 132 ? -11.107 4.201 6.513 1.00 96.00 132 LYS A O 1
ATOM 1074 N N . VAL A 1 133 ? -10.224 2.673 5.119 1.00 96.75 133 VAL A N 1
ATOM 1075 C CA . VAL A 1 133 ? -9.940 1.678 6.171 1.00 96.75 133 VAL A CA 1
ATOM 1076 C C . VAL A 1 133 ? -8.942 2.225 7.191 1.00 96.75 133 VAL A C 1
ATOM 1078 O O . VAL A 1 133 ? -9.186 2.129 8.392 1.00 96.75 133 VAL A O 1
ATOM 1081 N N . GLY A 1 134 ? -7.853 2.841 6.723 1.00 95.38 134 GLY A N 1
ATOM 1082 C CA . GLY A 1 134 ? -6.837 3.445 7.584 1.00 95.38 134 GLY A CA 1
ATOM 1083 C C . GLY A 1 134 ? -7.422 4.508 8.512 1.00 95.38 134 GLY A C 1
ATOM 1084 O O . GLY A 1 134 ? -7.209 4.444 9.719 1.00 95.38 134 GLY A O 1
ATOM 1085 N N . PHE A 1 135 ? -8.230 5.433 7.984 1.00 95.44 135 PHE A N 1
ATOM 1086 C CA . PHE A 1 135 ? -8.882 6.444 8.819 1.00 95.44 135 PHE A CA 1
ATOM 1087 C C . PHE A 1 135 ? -9.892 5.866 9.797 1.00 95.44 135 PHE A C 1
ATOM 1089 O O . PHE A 1 135 ? -9.938 6.320 10.933 1.00 95.44 135 PHE A O 1
ATOM 1096 N N . ARG A 1 136 ? -10.650 4.838 9.404 1.00 95.12 136 ARG A N 1
ATOM 1097 C CA . ARG A 1 136 ? -11.569 4.164 10.326 1.00 95.12 136 ARG A CA 1
ATOM 1098 C C . ARG A 1 136 ? -10.826 3.576 11.528 1.00 95.12 136 ARG A C 1
ATOM 1100 O O . ARG A 1 136 ? -11.287 3.709 12.654 1.00 95.12 136 ARG A O 1
ATOM 1107 N N . ILE A 1 137 ? -9.666 2.956 11.305 1.00 95.94 137 ILE A N 1
ATOM 1108 C CA . ILE A 1 137 ? -8.816 2.436 12.387 1.00 95.94 137 ILE A CA 1
ATOM 1109 C C . ILE A 1 137 ? -8.269 3.586 13.245 1.00 95.94 137 ILE A C 1
ATOM 1111 O O . ILE A 1 137 ? -8.328 3.516 14.472 1.00 95.94 137 ILE A O 1
ATOM 1115 N N . LEU A 1 138 ? -7.778 4.659 12.616 1.00 95.44 138 LEU A N 1
ATOM 1116 C CA . LEU A 1 138 ? -7.256 5.832 13.323 1.00 95.44 138 LEU A CA 1
ATOM 1117 C C . LEU A 1 138 ? -8.323 6.531 14.175 1.00 95.44 138 LEU A C 1
ATOM 1119 O O . LEU A 1 138 ? -8.002 6.996 15.262 1.00 95.44 138 LEU A O 1
ATOM 1123 N N . GLU A 1 139 ? -9.586 6.562 13.745 1.00 94.62 139 GLU A N 1
ATOM 1124 C CA . GLU A 1 139 ? -10.696 7.085 14.551 1.00 94.62 139 GLU A CA 1
ATOM 1125 C C . GLU A 1 139 ? -10.898 6.277 15.844 1.00 94.62 139 GLU A C 1
ATOM 1127 O O . GLU A 1 139 ? -11.069 6.872 16.909 1.00 94.62 139 GLU A O 1
ATOM 1132 N N . PHE A 1 140 ? -10.818 4.941 15.796 1.00 95.56 140 PHE A N 1
ATOM 1133 C CA . PHE A 1 140 ? -10.864 4.109 17.008 1.00 95.56 140 PHE A CA 1
ATOM 1134 C C . PHE A 1 140 ? -9.642 4.333 17.907 1.00 95.56 140 PHE A C 1
ATOM 1136 O O . PHE A 1 140 ? -9.781 4.435 19.126 1.00 95.56 140 PHE A O 1
ATOM 1143 N N . ILE A 1 141 ? -8.451 4.476 17.321 1.00 95.25 141 ILE A N 1
ATOM 1144 C CA . ILE A 1 141 ? -7.237 4.801 18.083 1.00 95.25 141 ILE A CA 1
ATOM 1145 C C . ILE A 1 141 ? -7.390 6.161 18.782 1.00 95.25 141 ILE A C 1
ATOM 1147 O O . ILE A 1 141 ? -7.114 6.259 19.977 1.00 95.25 141 ILE A O 1
ATOM 1151 N N . SER A 1 142 ? -7.896 7.189 18.091 1.00 95.62 142 SER A N 1
ATOM 1152 C CA . SER A 1 142 ? -8.179 8.505 18.683 1.00 95.62 142 SER A CA 1
ATOM 1153 C C . SER A 1 142 ? -9.117 8.405 19.887 1.00 95.62 142 SER A C 1
ATOM 1155 O O . SER A 1 142 ? -8.855 9.013 20.926 1.00 95.62 142 SER A O 1
ATOM 1157 N N . GLN A 1 143 ? -10.184 7.606 19.775 1.00 94.81 143 GLN A N 1
ATOM 1158 C CA . GLN A 1 143 ? -11.128 7.378 20.872 1.00 94.81 143 GLN A CA 1
ATOM 1159 C C . GLN A 1 143 ? -10.454 6.722 22.080 1.00 94.81 143 GLN A C 1
ATOM 1161 O O . GLN A 1 143 ? -10.620 7.192 23.206 1.00 94.81 143 GLN A O 1
ATOM 1166 N N . GLY A 1 144 ? -9.656 5.674 21.864 1.00 94.38 144 GLY A N 1
ATOM 1167 C CA . GLY A 1 144 ? -8.951 4.996 22.952 1.00 94.38 144 GLY A CA 1
ATOM 1168 C C . GLY A 1 144 ? -7.890 5.858 23.632 1.00 94.38 144 GLY A C 1
ATOM 1169 O O . GLY A 1 144 ? -7.724 5.785 24.848 1.00 94.38 144 GLY A O 1
ATOM 1170 N N . LEU A 1 145 ? -7.232 6.734 22.869 1.00 95.12 145 LEU A N 1
ATOM 1171 C CA . LEU A 1 145 ? -6.307 7.744 23.389 1.00 95.12 145 LEU A CA 1
ATOM 1172 C C . LEU A 1 145 ? -7.017 8.951 24.020 1.00 95.12 145 LEU A C 1
ATOM 1174 O O . LEU A 1 145 ? -6.356 9.798 24.619 1.00 95.12 145 LEU A O 1
ATOM 1178 N N . ARG A 1 146 ? -8.351 9.032 23.913 1.00 95.88 146 ARG A N 1
ATOM 1179 C CA . ARG A 1 146 ? -9.179 10.148 24.398 1.00 95.88 146 ARG A CA 1
ATOM 1180 C C . ARG A 1 146 ? -8.770 11.499 23.802 1.00 95.88 146 ARG A C 1
ATOM 1182 O O . ARG A 1 146 ? -8.824 12.526 24.478 1.00 95.88 146 ARG A O 1
ATOM 1189 N N . VAL A 1 147 ? -8.371 11.496 22.532 1.00 95.56 147 VAL A N 1
ATOM 1190 C CA . VAL A 1 147 ? -8.108 12.708 21.744 1.00 95.56 147 VAL A CA 1
ATOM 1191 C C . VAL A 1 147 ? -9.266 12.982 20.784 1.00 95.56 147 VAL A C 1
ATOM 1193 O O . VAL A 1 147 ? -10.203 12.192 20.673 1.00 95.56 147 VAL A O 1
ATOM 1196 N N . ASN A 1 148 ? -9.228 14.124 20.094 1.00 93.06 148 ASN A N 1
ATOM 1197 C CA . ASN A 1 148 ? -10.237 14.456 19.090 1.00 93.06 148 ASN A CA 1
ATOM 1198 C C . ASN A 1 148 ? -10.308 13.342 18.012 1.00 93.06 148 ASN A C 1
ATOM 1200 O O . ASN A 1 148 ? -9.256 12.944 17.512 1.00 93.06 148 ASN A O 1
ATOM 1204 N N . PRO A 1 149 ? -11.498 12.845 17.619 1.00 87.00 149 PRO A N 1
ATOM 1205 C CA . PRO A 1 149 ? -11.630 11.845 16.552 1.00 87.00 149 PRO A CA 1
ATOM 1206 C C . PRO A 1 149 ? -10.929 12.234 15.242 1.00 87.00 149 PRO A C 1
ATOM 1208 O O . PRO A 1 149 ? -10.350 11.381 14.571 1.00 87.00 149 PRO A O 1
ATOM 1211 N N . ASP A 1 150 ? -10.893 13.530 14.930 1.00 88.81 150 ASP A N 1
ATOM 1212 C CA . ASP A 1 150 ? -10.267 14.085 13.730 1.00 88.81 150 ASP A CA 1
ATOM 1213 C C . ASP A 1 150 ? -8.771 14.395 13.913 1.00 88.81 150 ASP A C 1
ATOM 1215 O O . ASP A 1 150 ? -8.149 14.961 13.015 1.00 88.81 150 ASP A O 1
ATOM 1219 N N . HIS A 1 151 ? -8.159 14.005 15.039 1.00 91.81 151 HIS A N 1
ATOM 1220 C CA . HIS A 1 151 ? -6.749 14.279 15.353 1.00 91.81 151 HIS A CA 1
ATOM 1221 C C . HIS A 1 151 ? -5.791 13.867 14.224 1.00 91.81 151 HIS A C 1
ATOM 1223 O O . HIS A 1 151 ? -4.843 14.587 13.921 1.00 91.81 151 HIS A O 1
ATOM 1229 N N . PHE A 1 152 ? -6.071 12.747 13.550 1.00 90.50 152 PHE A N 1
ATOM 1230 C CA . PHE A 1 152 ? -5.255 12.254 12.439 1.00 90.50 152 PHE A CA 1
ATOM 1231 C C . PHE A 1 152 ? -5.717 12.724 11.054 1.00 90.50 152 PHE A C 1
ATOM 1233 O O . PHE A 1 152 ? -5.057 12.402 10.076 1.00 90.50 152 PHE A O 1
ATOM 1240 N N . LYS A 1 153 ? -6.825 13.465 10.922 1.00 85.75 153 LYS A N 1
ATOM 1241 C CA . LYS A 1 153 ? -7.331 13.916 9.608 1.00 85.75 153 LYS A CA 1
ATOM 1242 C C . LYS A 1 153 ? -6.576 15.120 9.032 1.00 85.75 153 LYS A C 1
ATOM 1244 O O . LYS A 1 153 ? -6.725 15.385 7.845 1.00 85.75 153 LYS A O 1
ATOM 1249 N N . GLY A 1 154 ? -5.782 15.819 9.847 1.00 82.00 154 GLY A N 1
ATOM 1250 C CA . GLY A 1 154 ? -4.868 16.880 9.405 1.00 82.00 154 GLY A CA 1
ATOM 1251 C C . GLY A 1 154 ? -3.522 16.339 8.907 1.00 82.00 154 GLY A C 1
ATOM 1252 O O . GLY A 1 154 ? -3.444 15.227 8.386 1.00 82.00 154 GLY A O 1
ATOM 1253 N N . GLU A 1 155 ? -2.445 17.097 9.132 1.00 80.75 155 GLU A N 1
ATOM 1254 C CA . GLU A 1 155 ? -1.087 16.820 8.622 1.00 80.75 155 GLU A CA 1
ATOM 1255 C C . GLU A 1 155 ? -0.611 15.365 8.819 1.00 80.75 155 GLU A C 1
ATOM 1257 O O . GLU A 1 155 ? 0.048 14.797 7.946 1.00 80.75 155 GLU A O 1
ATOM 1262 N N . LEU A 1 156 ? -0.980 14.729 9.938 1.00 81.88 156 LEU A N 1
ATOM 1263 C CA . LEU A 1 156 ? -0.579 13.355 10.270 1.00 81.88 156 LEU A CA 1
ATOM 1264 C C . LEU A 1 156 ? -1.174 12.285 9.341 1.00 81.88 156 LEU A C 1
ATOM 1266 O O . LEU A 1 156 ? -0.570 11.228 9.174 1.00 81.88 156 LEU A O 1
ATOM 1270 N N . GLY A 1 157 ? -2.341 12.534 8.745 1.00 82.56 157 GLY A N 1
ATOM 1271 C CA . GLY A 1 157 ? -3.015 11.593 7.844 1.00 82.56 157 GLY A CA 1
ATOM 1272 C C . GLY A 1 157 ? -3.067 12.057 6.395 1.00 82.56 157 GLY A C 1
ATOM 1273 O O . GLY A 1 157 ? -3.579 11.333 5.539 1.00 82.56 157 GLY A O 1
ATOM 1274 N N . GLU A 1 158 ? -2.565 13.249 6.077 1.00 84.94 158 GLU A N 1
ATOM 1275 C CA . GLU A 1 158 ? -2.560 13.774 4.709 1.00 84.94 158 GLU A CA 1
ATOM 1276 C C . GLU A 1 158 ? -1.648 12.973 3.780 1.00 84.94 158 GLU A C 1
ATOM 1278 O O . GLU A 1 158 ? -2.008 12.707 2.634 1.00 84.94 158 GLU A O 1
ATOM 1283 N N . ASN A 1 159 ? -0.500 12.517 4.270 1.00 89.12 159 ASN A N 1
ATOM 1284 C CA . ASN A 1 159 ? 0.464 11.814 3.436 1.00 89.12 159 ASN A CA 1
ATOM 1285 C C . ASN A 1 159 ? 0.130 10.320 3.356 1.00 89.12 159 ASN A C 1
ATOM 1287 O O . ASN A 1 159 ? 0.257 9.582 4.330 1.00 89.12 159 ASN A O 1
ATOM 1291 N N . GLN A 1 160 ? -0.270 9.860 2.170 1.00 94.94 160 GLN A N 1
ATOM 1292 C CA . GLN A 1 160 ? -0.394 8.437 1.858 1.00 94.94 160 GLN A CA 1
ATOM 1293 C C . GLN A 1 160 ? 0.665 8.059 0.829 1.00 94.94 160 GLN A C 1
ATOM 1295 O O . GLN A 1 160 ? 0.738 8.674 -0.233 1.00 94.94 160 GLN A O 1
ATOM 1300 N N . THR A 1 161 ? 1.426 7.007 1.111 1.00 95.75 161 THR A N 1
ATOM 1301 C CA . THR A 1 161 ? 2.437 6.456 0.205 1.00 95.75 161 THR A CA 1
ATOM 1302 C C . THR A 1 161 ? 2.198 4.965 0.037 1.00 95.75 161 THR A C 1
ATOM 1304 O O . THR A 1 161 ? 1.914 4.263 1.005 1.00 95.75 161 THR A O 1
ATOM 1307 N N . MET A 1 162 ? 2.322 4.480 -1.194 1.00 97.06 162 MET A N 1
ATOM 1308 C CA . MET A 1 162 ? 2.317 3.060 -1.515 1.00 97.06 162 MET A CA 1
ATOM 1309 C C . MET A 1 162 ? 3.758 2.595 -1.695 1.00 97.06 162 MET A C 1
ATOM 1311 O O . MET A 1 162 ? 4.528 3.228 -2.415 1.00 97.06 162 MET A O 1
ATOM 1315 N N . LEU A 1 163 ? 4.105 1.480 -1.055 1.00 97.12 163 LEU A N 1
ATOM 1316 C CA . LEU A 1 163 ? 5.351 0.760 -1.287 1.00 97.12 163 LEU A CA 1
ATOM 1317 C C . LEU A 1 163 ? 5.015 -0.663 -1.731 1.00 97.12 163 LEU A C 1
ATOM 1319 O O . LEU A 1 163 ? 4.559 -1.484 -0.934 1.00 97.12 163 LEU A O 1
ATOM 1323 N N . VAL A 1 164 ? 5.273 -0.951 -3.000 1.00 97.50 164 VAL A N 1
ATOM 1324 C CA . VAL A 1 164 ? 5.095 -2.269 -3.601 1.00 97.50 164 VAL A CA 1
ATOM 1325 C C . VAL A 1 164 ? 6.436 -2.990 -3.549 1.00 97.50 164 VAL A C 1
ATOM 1327 O O . VAL A 1 164 ? 7.379 -2.617 -4.246 1.00 97.50 164 VAL A O 1
ATOM 1330 N N . ASN A 1 165 ? 6.532 -3.997 -2.682 1.00 97.12 165 ASN A N 1
ATOM 1331 C CA . ASN A 1 165 ? 7.733 -4.816 -2.548 1.00 97.12 165 ASN A CA 1
ATOM 1332 C C . ASN A 1 165 ? 7.607 -6.077 -3.403 1.00 97.12 165 ASN A C 1
ATOM 1334 O O . ASN A 1 165 ? 6.652 -6.840 -3.258 1.00 97.12 165 ASN A O 1
ATOM 1338 N N . HIS A 1 166 ? 8.608 -6.324 -4.239 1.00 96.44 166 HIS A N 1
ATOM 1339 C CA . HIS A 1 166 ? 8.758 -7.552 -5.001 1.00 96.44 166 HIS A CA 1
ATOM 1340 C C . HIS A 1 166 ? 9.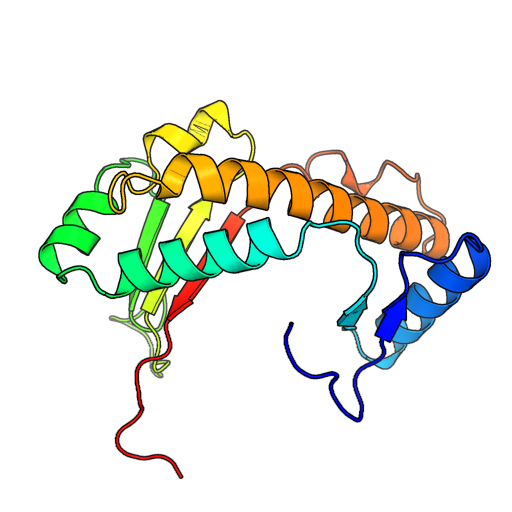953 -8.338 -4.476 1.00 96.44 166 HIS A C 1
ATOM 1342 O O . HIS A 1 166 ? 11.086 -7.868 -4.533 1.00 96.44 166 HIS A O 1
ATOM 1348 N N . HIS A 1 167 ? 9.689 -9.540 -3.972 1.00 94.88 167 HIS A N 1
ATOM 1349 C CA . HIS A 1 167 ? 10.698 -10.457 -3.455 1.00 94.88 167 HIS A CA 1
ATOM 1350 C C . HIS A 1 167 ? 10.927 -11.570 -4.487 1.00 94.88 167 HIS A C 1
ATOM 1352 O O . HIS A 1 167 ? 10.120 -12.502 -4.542 1.00 94.88 167 HIS A O 1
ATOM 1358 N N . PRO A 1 168 ? 11.966 -11.477 -5.340 1.00 91.62 168 PRO A N 1
ATOM 1359 C CA . PRO A 1 168 ? 12.278 -12.553 -6.274 1.00 91.62 168 PRO A CA 1
ATOM 1360 C C . PRO A 1 168 ? 12.697 -13.825 -5.516 1.00 91.62 168 PRO A C 1
ATOM 1362 O O . PRO A 1 168 ? 13.117 -13.735 -4.359 1.00 91.62 168 PRO A O 1
ATOM 1365 N N . PRO A 1 169 ? 12.624 -15.017 -6.139 1.00 91.44 169 PRO A N 1
ATOM 1366 C CA . PRO A 1 169 ? 13.151 -16.238 -5.537 1.00 91.44 169 PRO A CA 1
ATOM 1367 C C . PRO A 1 169 ? 14.606 -16.050 -5.083 1.00 91.44 169 PRO A C 1
ATOM 1369 O O . PRO A 1 169 ? 15.437 -15.559 -5.848 1.00 91.44 169 PRO A O 1
ATOM 1372 N N . CYS A 1 170 ? 14.901 -16.394 -3.829 1.00 89.62 170 CYS A N 1
ATOM 1373 C CA . CYS A 1 170 ? 16.269 -16.426 -3.312 1.00 89.62 170 CYS A CA 1
ATOM 1374 C C . CYS A 1 170 ? 16.900 -17.778 -3.685 1.00 89.62 170 CYS A C 1
ATOM 1376 O O . CYS A 1 170 ? 16.257 -18.797 -3.421 1.00 89.62 170 CYS A O 1
ATOM 1378 N N . PRO A 1 171 ? 18.101 -17.817 -4.293 1.00 86.00 171 PRO A N 1
ATOM 1379 C CA . PRO A 1 171 ? 18.765 -19.076 -4.636 1.00 86.00 171 PRO A CA 1
ATOM 1380 C C . PRO A 1 171 ? 19.129 -19.906 -3.394 1.00 86.00 171 PRO A C 1
ATOM 1382 O O . PRO A 1 171 ? 19.057 -21.129 -3.446 1.00 86.00 171 PRO A O 1
ATOM 1385 N N . ASP A 1 172 ? 19.417 -19.242 -2.272 1.00 82.06 172 ASP A N 1
ATOM 1386 C CA . ASP A 1 172 ? 19.802 -19.870 -1.008 1.00 82.06 172 ASP A CA 1
ATOM 1387 C C . ASP A 1 172 ? 18.660 -19.742 0.014 1.00 82.06 172 ASP A C 1
ATOM 1389 O O . ASP A 1 172 ? 18.703 -18.918 0.930 1.00 82.06 172 ASP A O 1
ATOM 1393 N N . GLN A 1 173 ? 17.583 -20.511 -0.173 1.00 60.38 173 GLN A N 1
ATOM 1394 C CA . GLN A 1 173 ? 16.545 -20.650 0.855 1.00 60.38 173 GLN A CA 1
ATOM 1395 C C . GLN A 1 173 ? 17.102 -21.506 2.000 1.00 60.38 173 GLN A C 1
ATOM 1397 O O . GLN A 1 173 ? 17.061 -22.732 1.926 1.00 60.38 173 GLN A O 1
ATOM 1402 N N . VAL A 1 174 ? 17.670 -20.857 3.017 1.00 49.75 174 VAL A N 1
ATOM 1403 C CA . VAL A 1 174 ? 18.031 -21.499 4.293 1.00 49.75 174 VAL A CA 1
ATOM 1404 C C . VAL A 1 174 ? 16.820 -21.533 5.213 1.00 49.75 174 VAL A C 1
ATOM 1406 O O . VAL A 1 174 ? 16.151 -20.480 5.330 1.00 49.75 174 VAL A O 1
#

Secondary structure (DSSP, 8-state):
-PPPPTTS-EEETT-S-HHHHHHHHHHHHHHTS--EEES-S--HHHHHHHHHHHHHHHTS-HHHHHHHHS--TT-SEEEEES-TTGGG-SS--S-EEEEEEEESHHHHGGGS--SSTTHHHHHHHHHHHHHHHHHHHHHHHHHHTTS-TTTTTSHHHH-EEEEEEE-PPPS---